Protein AF-A0A841VLI6-F1 (afdb_monomer)

pLDDT: mean 85.9, std 9.83, range [47.0, 95.19]

Solvent-accessible surface area (backbone atoms only — not comparable to full-atom values): 3245 Å² total; per-residue (Å²): 138,81,84,75,82,82,87,79,84,84,76,91,68,70,57,64,64,53,51,33,53,51,32,56,75,66,40,44,53,60,53,50,36,70,75,74,50,83,54,100,90,63,84,81,72,73,104

Mean predicted aligned error: 8.29 Å

Sequence (47 aa):
MTASPIDIRVQDIDHCGIVAGICDEMNLVEQINRLLGTHSQEIISAG

Foldseek 3Di:
DDDDDDPDDDDDDPPVVVQQVVCVVVVVVVVCCVVPNDDPPDDDGSD

Structure (mmCIF, N/CA/C/O backbone):
data_AF-A0A841VLI6-F1
#
_entry.id   AF-A0A841VLI6-F1
#
loop_
_atom_site.group_PDB
_atom_site.id
_atom_site.type_symbol
_atom_site.label_atom_id
_atom_site.label_alt_id
_atom_site.label_comp_id
_atom_site.label_asym_id
_atom_site.label_entity_id
_atom_site.label_seq_id
_atom_site.pdbx_PDB_ins_code
_atom_site.Cartn_x
_atom_site.Cartn_y
_atom_site.Cartn_z
_atom_site.occupancy
_atom_site.B_iso_or_equiv
_atom_site.auth_seq_id
_atom_site.auth_comp_id
_atom_site.auth_asym_id
_atom_site.auth_atom_id
_atom_site.pdbx_PDB_model_num
ATOM 1 N N . MET A 1 1 ? 41.377 13.419 -31.891 1.00 47.00 1 MET A N 1
ATOM 2 C CA . MET A 1 1 ? 40.711 12.211 -31.362 1.00 47.00 1 MET A CA 1
ATOM 3 C C . MET A 1 1 ? 39.532 12.679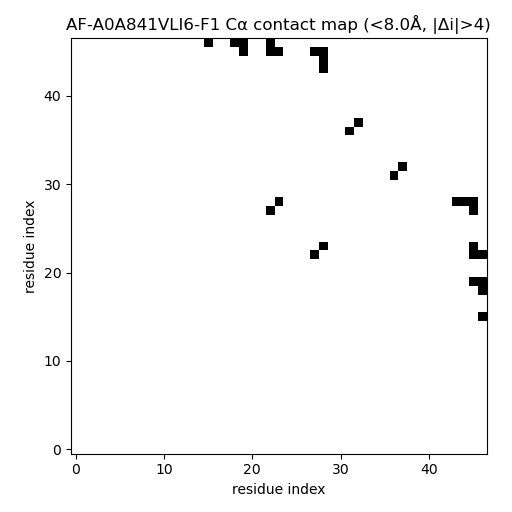 -30.529 1.00 47.00 1 MET A C 1
ATOM 5 O O . MET A 1 1 ? 39.749 13.230 -29.461 1.00 47.00 1 MET A O 1
ATOM 9 N N . THR A 1 2 ? 38.315 12.603 -31.060 1.00 56.34 2 THR A N 1
ATOM 10 C CA . THR A 1 2 ? 37.090 12.997 -30.345 1.00 56.34 2 THR A CA 1
ATOM 11 C C . THR A 1 2 ? 36.517 11.757 -29.669 1.00 56.34 2 THR A C 1
ATOM 13 O O . THR A 1 2 ? 36.291 10.758 -30.349 1.00 56.34 2 THR A O 1
ATOM 16 N N . ALA A 1 3 ? 36.335 11.796 -28.349 1.00 64.75 3 ALA A N 1
ATOM 17 C CA . ALA A 1 3 ? 35.697 10.708 -27.615 1.00 64.75 3 ALA A CA 1
ATOM 18 C C . ALA A 1 3 ? 34.264 10.506 -28.133 1.00 64.75 3 ALA A C 1
ATOM 20 O O . ALA A 1 3 ? 33.511 11.470 -28.272 1.00 64.75 3 ALA A O 1
ATOM 21 N N . SER A 1 4 ? 33.911 9.263 -28.456 1.00 71.19 4 SER A N 1
ATOM 22 C CA . SER A 1 4 ? 32.544 8.872 -28.803 1.00 71.19 4 SER A CA 1
ATOM 23 C C . SER A 1 4 ? 31.617 9.121 -27.605 1.00 71.19 4 SER A C 1
ATOM 25 O O . SER A 1 4 ? 32.049 8.906 -26.469 1.00 71.19 4 SER A O 1
ATOM 27 N N . PRO A 1 5 ? 30.367 9.571 -27.818 1.00 72.75 5 PRO A N 1
ATOM 28 C CA . PRO A 1 5 ? 29.424 9.745 -26.722 1.00 72.75 5 PRO A CA 1
ATOM 29 C C . PRO A 1 5 ? 29.195 8.396 -26.030 1.00 72.75 5 PRO A C 1
ATOM 31 O O . PRO A 1 5 ? 28.981 7.380 -26.690 1.00 72.75 5 PRO A O 1
ATOM 34 N N . ILE A 1 6 ? 29.290 8.389 -24.700 1.00 77.94 6 ILE A N 1
ATOM 35 C CA . ILE A 1 6 ? 28.935 7.228 -23.882 1.00 77.94 6 ILE A CA 1
ATOM 36 C C . ILE A 1 6 ? 27.436 7.003 -24.074 1.00 77.94 6 ILE A C 1
ATOM 38 O O . ILE A 1 6 ? 26.634 7.891 -23.792 1.00 77.94 6 ILE A O 1
ATOM 42 N N . ASP A 1 7 ? 27.076 5.830 -24.581 1.00 78.81 7 ASP A N 1
ATOM 43 C CA . ASP A 1 7 ? 25.690 5.442 -24.813 1.00 78.81 7 ASP A CA 1
ATOM 44 C C . ASP A 1 7 ? 25.048 5.087 -23.459 1.00 78.81 7 ASP A C 1
ATOM 46 O O . ASP A 1 7 ? 25.225 3.989 -22.924 1.00 78.81 7 ASP A O 1
ATOM 50 N N . ILE A 1 8 ? 24.395 6.067 -22.825 1.00 82.44 8 ILE A N 1
ATOM 51 C CA . ILE A 1 8 ? 23.748 5.899 -21.517 1.00 82.44 8 ILE A CA 1
ATOM 52 C C . ILE A 1 8 ? 22.337 5.361 -21.752 1.00 82.44 8 ILE A C 1
ATOM 54 O O . ILE A 1 8 ? 21.460 6.066 -22.248 1.00 82.44 8 ILE A O 1
ATOM 58 N N . ARG A 1 9 ? 22.102 4.105 -21.364 1.00 81.56 9 ARG A N 1
ATOM 59 C CA . ARG A 1 9 ? 20.775 3.480 -21.432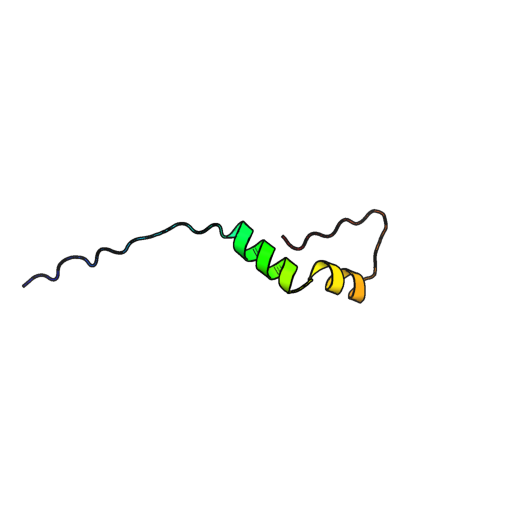 1.00 81.56 9 ARG A CA 1
ATOM 60 C C . ARG A 1 9 ? 19.967 3.872 -20.196 1.00 81.56 9 ARG A C 1
ATOM 62 O O . ARG A 1 9 ? 20.301 3.460 -19.089 1.00 81.56 9 ARG A O 1
ATOM 69 N N . VAL A 1 10 ? 18.913 4.659 -20.394 1.00 85.12 10 VAL A N 1
ATOM 70 C CA . VAL A 1 10 ? 17.930 4.997 -19.355 1.00 85.12 10 VAL A CA 1
ATOM 71 C C . VAL A 1 10 ? 16.828 3.939 -19.369 1.00 85.12 10 VAL A C 1
ATOM 73 O O . VAL A 1 10 ? 16.325 3.589 -20.436 1.00 85.12 10 VAL A O 1
ATOM 76 N N . GLN A 1 11 ? 16.477 3.414 -18.197 1.00 84.50 11 GLN A N 1
ATOM 77 C CA . GLN A 1 11 ? 15.384 2.462 -18.026 1.00 84.50 11 GLN A CA 1
ATOM 78 C C . GLN A 1 11 ? 14.431 2.973 -16.953 1.00 84.50 11 GLN A C 1
ATOM 80 O O . GLN A 1 11 ? 14.853 3.247 -15.829 1.00 84.50 11 GLN A O 1
ATOM 85 N N . ASP A 1 12 ? 13.151 3.051 -17.305 1.00 86.44 12 ASP A N 1
ATOM 86 C CA . ASP A 1 12 ? 12.090 3.280 -16.337 1.00 86.44 12 ASP A CA 1
ATOM 87 C C . ASP A 1 12 ? 11.911 2.027 -15.479 1.00 86.44 12 ASP A C 1
ATOM 89 O O . ASP A 1 12 ? 11.810 0.904 -15.984 1.00 86.44 12 ASP A O 1
ATOM 93 N N . ILE A 1 13 ? 11.894 2.234 -14.169 1.00 86.31 13 ILE A N 1
ATOM 94 C CA . ILE A 1 13 ? 11.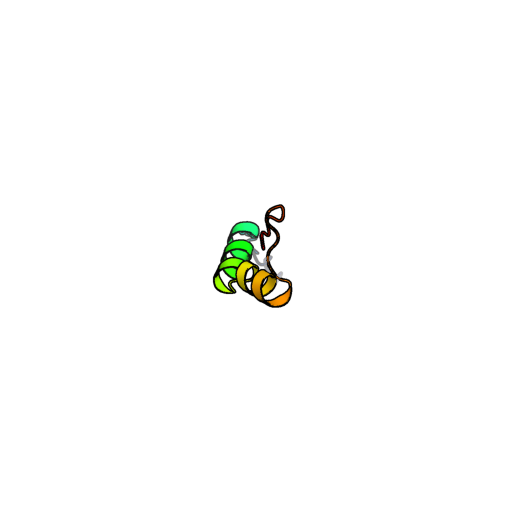609 1.198 -13.180 1.00 86.31 13 ILE A CA 1
ATOM 95 C C . ILE A 1 13 ? 10.188 1.387 -12.655 1.00 86.31 13 ILE A C 1
ATOM 97 O O . ILE A 1 13 ? 9.713 2.519 -12.540 1.00 86.31 13 ILE A O 1
ATOM 101 N N . ASP A 1 14 ? 9.522 0.285 -12.302 1.00 85.69 14 ASP A N 1
ATOM 102 C CA . ASP A 1 14 ? 8.265 0.340 -11.552 1.00 85.69 14 ASP A CA 1
ATOM 103 C C . ASP A 1 14 ? 8.546 0.811 -10.121 1.00 85.69 14 ASP A C 1
ATOM 105 O O . ASP A 1 14 ? 8.739 0.034 -9.186 1.00 85.69 14 ASP A O 1
ATOM 109 N N . HIS A 1 15 ? 8.633 2.127 -9.978 1.00 86.31 15 HIS A N 1
ATOM 110 C CA . HIS A 1 15 ? 8.917 2.790 -8.719 1.00 86.31 15 HIS A CA 1
ATOM 111 C C . HIS A 1 15 ? 7.845 2.489 -7.664 1.00 86.31 15 HIS A C 1
ATOM 113 O O . HIS A 1 15 ? 8.179 2.274 -6.502 1.00 86.31 15 HIS A O 1
ATOM 119 N N . CYS A 1 16 ? 6.569 2.454 -8.058 1.00 87.50 16 CYS A N 1
ATOM 120 C CA . CYS A 1 16 ? 5.467 2.256 -7.122 1.00 87.50 16 CYS A CA 1
ATOM 121 C C . CYS A 1 16 ? 5.474 0.839 -6.549 1.00 87.50 16 CYS A C 1
ATOM 123 O O . CYS A 1 16 ? 5.359 0.688 -5.337 1.00 87.50 16 CYS A O 1
ATOM 125 N N . GLY A 1 17 ? 5.686 -0.182 -7.386 1.00 87.62 17 GLY A N 1
ATOM 126 C CA . GLY A 1 17 ? 5.806 -1.565 -6.922 1.00 87.62 17 GLY A CA 1
ATOM 127 C C . GLY A 1 17 ? 6.991 -1.773 -5.973 1.00 87.62 17 GLY A C 1
ATOM 128 O O . GLY A 1 17 ? 6.864 -2.467 -4.967 1.00 87.62 17 GLY A O 1
ATOM 129 N N . ILE A 1 18 ? 8.126 -1.121 -6.247 1.00 90.69 18 ILE A N 1
ATOM 130 C CA . ILE A 1 18 ? 9.314 -1.181 -5.381 1.00 90.69 18 ILE A CA 1
ATOM 131 C C . ILE A 1 18 ? 9.037 -0.520 -4.026 1.00 90.69 18 ILE A 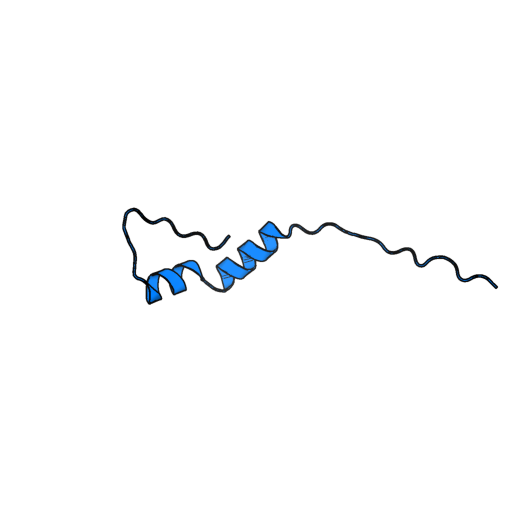C 1
ATOM 133 O O . ILE A 1 18 ? 9.320 -1.112 -2.987 1.00 90.69 18 ILE A O 1
ATOM 137 N N . VAL A 1 19 ? 8.473 0.690 -4.023 1.00 91.12 19 VAL A N 1
ATOM 138 C CA . VAL A 1 19 ? 8.166 1.412 -2.780 1.00 91.12 19 VAL A CA 1
ATOM 139 C C . VAL A 1 19 ? 7.104 0.676 -1.966 1.00 91.12 19 VAL A C 1
ATOM 141 O O . VAL A 1 19 ? 7.289 0.517 -0.764 1.00 91.12 19 VAL A O 1
ATOM 144 N N . ALA A 1 20 ? 6.051 0.157 -2.604 1.00 90.19 20 ALA A N 1
ATOM 145 C CA . ALA A 1 20 ? 5.027 -0.639 -1.931 1.00 90.19 20 ALA A CA 1
ATOM 146 C C . ALA A 1 20 ? 5.626 -1.898 -1.285 1.00 90.19 20 ALA A C 1
ATOM 148 O O . ALA A 1 20 ? 5.386 -2.153 -0.109 1.00 90.19 20 ALA A O 1
ATOM 149 N N . GLY A 1 21 ? 6.488 -2.625 -2.008 1.00 90.75 21 GLY A N 1
ATOM 150 C CA . GLY A 1 21 ? 7.175 -3.801 -1.468 1.00 90.75 21 GLY A CA 1
ATOM 151 C C . GLY A 1 21 ? 8.059 -3.485 -0.256 1.00 90.75 21 GLY A C 1
ATOM 152 O O . GLY A 1 21 ? 8.053 -4.233 0.718 1.00 90.75 21 GLY A O 1
ATOM 153 N N . ILE A 1 22 ? 8.772 -2.353 -0.277 1.00 92.88 22 ILE A N 1
ATOM 154 C CA . ILE A 1 22 ? 9.579 -1.896 0.867 1.00 92.88 22 ILE A CA 1
ATOM 155 C C . ILE A 1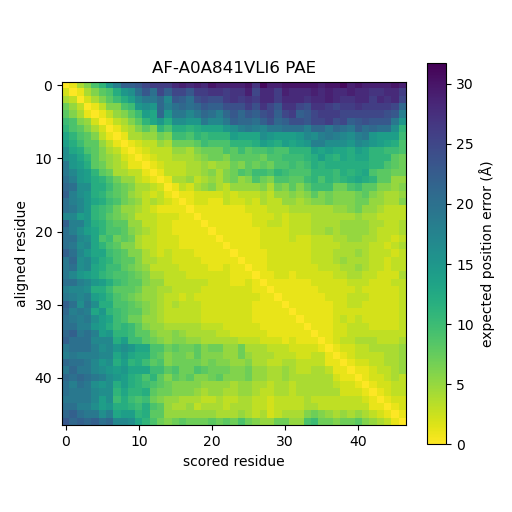 22 ? 8.682 -1.533 2.059 1.00 92.88 22 ILE A C 1
ATOM 157 O O . ILE A 1 22 ? 8.966 -1.928 3.189 1.00 92.88 22 ILE A O 1
ATOM 161 N N . CYS A 1 23 ? 7.597 -0.790 1.827 1.00 92.12 23 CYS A N 1
ATOM 162 C CA . CYS A 1 23 ? 6.650 -0.403 2.873 1.00 92.12 23 CYS A CA 1
ATOM 163 C C . CYS A 1 23 ? 5.988 -1.619 3.541 1.00 92.12 23 CYS A C 1
ATOM 165 O O . CYS A 1 23 ? 5.822 -1.626 4.767 1.00 92.12 23 CYS A O 1
ATOM 167 N N . ASP A 1 24 ? 5.662 -2.644 2.751 1.00 91.12 24 ASP A N 1
ATOM 168 C CA . ASP A 1 24 ? 5.113 -3.913 3.228 1.00 91.12 24 ASP A CA 1
ATOM 169 C C . ASP A 1 24 ? 6.144 -4.703 4.044 1.00 91.12 24 ASP A C 1
ATOM 171 O O . ASP A 1 24 ? 5.833 -5.162 5.143 1.00 91.12 24 ASP A O 1
ATOM 175 N N . GLU A 1 25 ? 7.393 -4.811 3.574 1.00 95.19 25 GLU A N 1
ATOM 176 C CA . GLU A 1 25 ? 8.469 -5.505 4.301 1.00 95.19 25 GLU A CA 1
ATOM 177 C C . GLU A 1 25 ? 8.788 -4.826 5.644 1.00 95.19 25 GLU A C 1
ATOM 179 O O . GLU A 1 25 ? 9.035 -5.488 6.655 1.00 95.19 25 GLU A O 1
ATOM 184 N N . MET A 1 26 ? 8.712 -3.495 5.686 1.00 93.94 26 MET A N 1
ATOM 185 C CA . MET A 1 26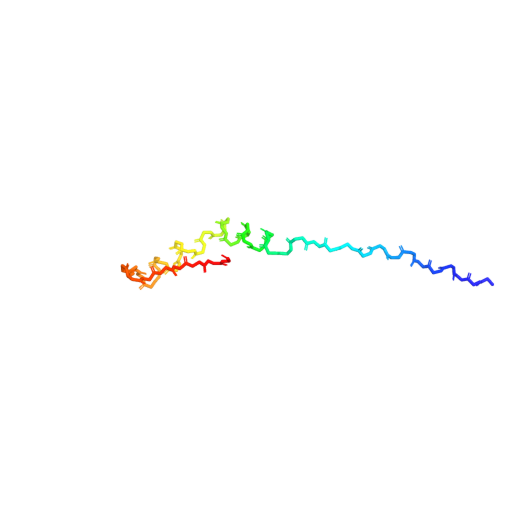 ? 8.842 -2.706 6.913 1.00 93.94 26 MET A CA 1
ATOM 186 C C . MET A 1 26 ? 7.605 -2.783 7.816 1.00 93.94 26 MET A C 1
ATOM 188 O O . MET A 1 26 ? 7.649 -2.308 8.953 1.00 93.94 26 MET A O 1
ATOM 192 N N . ASN A 1 27 ? 6.505 -3.359 7.336 1.00 93.19 27 ASN A N 1
ATOM 193 C CA . ASN A 1 27 ? 5.259 -3.528 8.068 1.00 93.19 27 ASN A CA 1
ATOM 194 C C . ASN A 1 27 ? 4.730 -2.206 8.665 1.00 93.19 27 ASN A C 1
ATOM 196 O O . ASN A 1 27 ? 4.328 -2.107 9.830 1.00 93.19 27 ASN A O 1
ATOM 200 N N . LEU A 1 28 ? 4.804 -1.135 7.865 1.00 93.94 28 LEU A N 1
ATOM 201 C CA .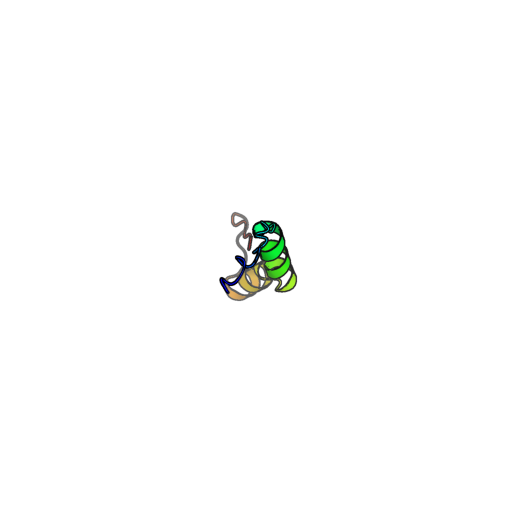 LEU A 1 28 ? 4.546 0.234 8.322 1.00 93.94 28 LEU A CA 1
ATOM 202 C C . LEU A 1 28 ? 3.113 0.427 8.820 1.00 93.94 28 LEU A C 1
ATOM 204 O O . LEU A 1 28 ? 2.903 1.111 9.819 1.00 93.94 28 LEU A O 1
ATOM 208 N N . VAL A 1 29 ? 2.136 -0.210 8.170 1.00 92.06 29 VAL A N 1
ATOM 209 C CA . VAL A 1 29 ? 0.725 -0.137 8.577 1.00 92.06 29 VAL A CA 1
ATOM 210 C C . VAL A 1 29 ? 0.540 -0.676 10.000 1.00 92.06 29 VAL A C 1
ATOM 212 O O . VAL A 1 29 ? -0.126 -0.044 10.821 1.00 92.06 29 VAL A O 1
ATOM 215 N N . GLU A 1 30 ? 1.176 -1.798 10.345 1.00 92.75 30 GLU A N 1
ATOM 216 C CA . GLU A 1 30 ? 1.126 -2.344 11.706 1.00 92.75 30 GLU A CA 1
ATOM 217 C C . GLU A 1 30 ? 1.847 -1.454 12.719 1.00 92.75 30 GLU A C 1
ATOM 219 O O . GLU A 1 30 ? 1.372 -1.291 13.845 1.00 92.75 30 GLU A O 1
ATOM 224 N N . GLN A 1 31 ? 2.978 -0.853 12.340 1.00 94.38 31 GLN A N 1
ATOM 225 C CA . GLN A 1 31 ? 3.691 0.081 13.212 1.00 94.38 31 GLN A CA 1
ATOM 226 C C . GLN A 1 31 ? 2.850 1.324 13.523 1.00 94.38 31 GLN A C 1
ATOM 228 O O . GLN A 1 31 ? 2.770 1.731 14.683 1.00 94.38 31 GLN A O 1
ATOM 233 N N . ILE A 1 32 ? 2.179 1.892 12.520 1.00 91.44 32 ILE A N 1
ATOM 234 C CA . ILE A 1 32 ? 1.292 3.048 12.697 1.00 91.44 32 ILE A CA 1
ATOM 235 C C . ILE A 1 32 ? 0.134 2.679 13.630 1.00 91.44 32 ILE A C 1
ATOM 237 O O . ILE A 1 32 ? -0.078 3.358 14.635 1.00 91.44 32 ILE A O 1
ATOM 241 N N . ASN A 1 33 ? -0.541 1.557 13.364 1.00 93.31 33 ASN A N 1
ATOM 242 C CA . ASN A 1 33 ? -1.634 1.059 14.202 1.00 93.31 33 ASN A CA 1
ATOM 243 C C . ASN A 1 33 ? -1.194 0.791 15.650 1.00 93.31 33 ASN A C 1
ATOM 245 O O . ASN A 1 33 ? -1.946 1.032 16.592 1.00 93.31 33 ASN A O 1
ATOM 249 N N . ARG A 1 34 ? 0.039 0.316 15.858 1.00 93.88 34 ARG A N 1
ATOM 250 C CA . ARG A 1 34 ? 0.597 0.100 17.200 1.00 93.88 34 ARG A CA 1
ATOM 251 C C . ARG A 1 34 ? 0.832 1.411 17.951 1.00 93.88 34 ARG A C 1
ATOM 253 O O . ARG A 1 34 ? 0.642 1.445 19.163 1.00 93.88 34 ARG A O 1
ATOM 260 N N . LEU A 1 35 ? 1.293 2.454 17.261 1.00 94.31 35 LEU A N 1
ATOM 261 C CA . LEU A 1 35 ? 1.661 3.734 17.874 1.00 94.31 35 LEU A CA 1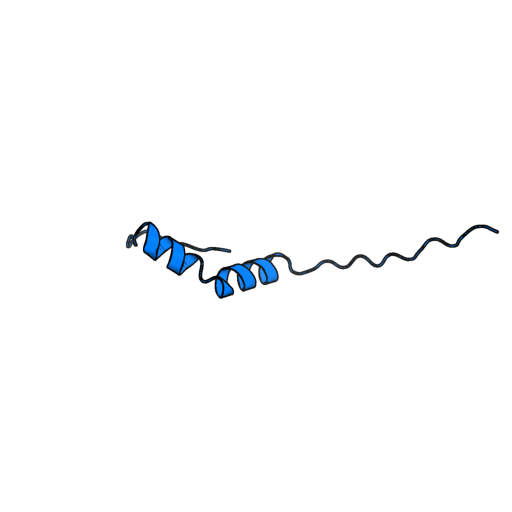
ATOM 262 C C . LEU A 1 35 ? 0.455 4.647 18.107 1.00 94.31 35 LEU A C 1
ATOM 264 O O . LEU A 1 35 ? 0.401 5.332 19.126 1.00 94.31 35 LEU A O 1
ATOM 268 N N . LEU A 1 36 ? -0.489 4.668 17.167 1.00 90.88 36 LEU A N 1
ATOM 269 C CA . LEU A 1 36 ? -1.626 5.592 17.171 1.00 90.88 36 LEU A CA 1
ATOM 270 C C . LEU A 1 36 ? -2.942 4.925 17.596 1.00 90.88 36 LEU A C 1
ATOM 272 O O . LEU A 1 36 ? -3.895 5.620 17.945 1.00 90.88 36 LEU A O 1
ATOM 276 N N . GLY A 1 37 ? -2.983 3.591 17.625 1.00 89.00 37 GLY A N 1
ATOM 277 C CA . GLY A 1 37 ? -4.211 2.821 17.782 1.00 89.00 37 GLY A CA 1
ATOM 278 C C . GLY A 1 37 ? -4.906 2.574 16.441 1.00 89.00 37 GLY A C 1
ATOM 279 O O . GLY A 1 37 ? -4.429 2.980 15.387 1.00 89.00 37 GLY A O 1
ATOM 280 N N . THR A 1 38 ? -6.040 1.876 16.490 1.00 91.31 38 THR A N 1
ATOM 281 C CA . THR A 1 38 ? -6.851 1.531 15.313 1.00 91.31 38 THR A CA 1
ATOM 282 C C . THR A 1 38 ? -8.243 2.134 15.448 1.00 91.31 38 THR A C 1
ATOM 284 O O . THR A 1 38 ? -8.873 1.969 16.497 1.00 91.31 38 THR A O 1
ATOM 287 N N . HIS A 1 39 ? -8.769 2.745 14.387 1.00 91.75 39 HIS A N 1
ATOM 288 C CA . HIS A 1 39 ? -10.155 3.208 14.333 1.00 91.75 39 HIS A CA 1
ATOM 289 C C . HIS A 1 39 ? -10.943 2.459 13.250 1.00 91.75 39 HIS A C 1
ATOM 291 O O . HIS A 1 39 ? -10.460 2.258 12.143 1.00 91.75 39 HIS A O 1
ATOM 297 N N . SER A 1 40 ? -12.183 2.053 13.538 1.00 88.56 40 SER A N 1
ATOM 298 C CA . SER A 1 40 ? -12.979 1.190 12.641 1.00 88.56 40 SER A CA 1
ATOM 299 C C . SER A 1 40 ? -13.372 1.840 11.310 1.00 88.56 40 SER A C 1
ATOM 301 O O . SER A 1 40 ? -13.738 1.141 10.370 1.00 88.56 40 SER A O 1
ATOM 303 N N . GLN A 1 41 ? -13.314 3.169 11.233 1.00 92.38 41 GLN A N 1
ATOM 304 C CA . GLN A 1 41 ? -13.552 3.934 10.004 1.00 92.38 41 GLN A CA 1
ATOM 305 C C . GLN A 1 41 ? -12.254 4.345 9.293 1.00 92.38 41 GLN A C 1
ATOM 307 O O . GLN A 1 41 ? -12.318 5.016 8.266 1.00 92.38 41 GLN A O 1
ATOM 312 N N . GLU A 1 42 ? -11.091 3.995 9.844 1.00 88.06 42 GLU A N 1
ATOM 313 C CA . GLU A 1 42 ? -9.791 4.363 9.294 1.00 88.06 42 GLU A CA 1
ATOM 314 C C . GLU A 1 42 ? -9.202 3.193 8.503 1.00 88.06 42 GLU A C 1
ATOM 316 O O . GLU A 1 42 ? -9.115 2.066 8.989 1.00 88.06 42 GLU A O 1
ATOM 321 N N . ILE A 1 43 ? -8.807 3.475 7.264 1.00 86.62 43 ILE A N 1
ATOM 322 C CA . ILE A 1 43 ? -8.094 2.537 6.401 1.00 86.62 43 ILE A CA 1
ATOM 323 C C . ILE A 1 43 ? -6.730 3.159 6.130 1.00 86.62 43 ILE A C 1
ATOM 325 O O . ILE A 1 43 ? -6.638 4.197 5.475 1.00 86.62 43 ILE A O 1
ATOM 329 N N . ILE A 1 44 ? -5.683 2.531 6.657 1.00 87.56 44 ILE A N 1
ATOM 330 C CA . ILE A 1 44 ? -4.298 2.976 6.498 1.00 87.56 44 ILE A CA 1
ATOM 331 C C . ILE A 1 44 ? -3.653 2.157 5.379 1.00 87.56 44 ILE A C 1
ATOM 333 O O . ILE A 1 44 ? -3.682 0.929 5.424 1.00 87.56 44 ILE A O 1
ATOM 337 N N . SER A 1 45 ? -3.048 2.842 4.406 1.00 86.06 45 SER A N 1
ATOM 338 C CA . SER A 1 45 ? -2.155 2.250 3.402 1.00 86.06 45 SER A CA 1
ATOM 339 C C . SER A 1 45 ? -0.809 2.960 3.458 1.00 86.06 45 SER A C 1
ATOM 341 O O . SER A 1 45 ? -0.769 4.185 3.588 1.00 86.06 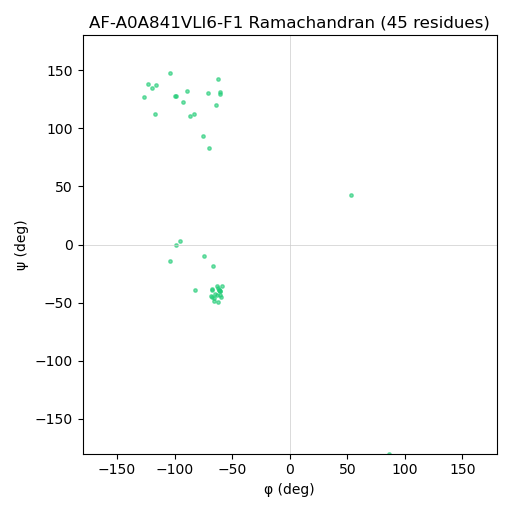45 SER A O 1
ATOM 343 N N . ALA A 1 46 ? 0.287 2.207 3.373 1.00 81.94 46 ALA A N 1
ATOM 344 C CA . ALA A 1 46 ? 1.648 2.753 3.363 1.00 81.94 46 ALA A CA 1
ATOM 345 C C . ALA A 1 46 ? 2.220 2.941 1.941 1.00 81.94 46 ALA A C 1
ATOM 347 O O . ALA A 1 46 ? 3.369 3.356 1.788 1.00 81.94 46 ALA A O 1
ATOM 348 N N . GLY A 1 47 ? 1.416 2.651 0.918 1.00 73.88 47 GLY A N 1
ATOM 349 C CA . GLY A 1 47 ? 1.728 2.734 -0.508 1.00 73.88 47 GLY A CA 1
ATOM 350 C C . GLY A 1 47 ? 0.528 2.306 -1.333 1.00 73.88 47 GLY A C 1
ATOM 351 O O . GLY A 1 47 ? -0.315 1.570 -0.769 1.00 73.88 47 GLY A O 1
#

Radius of gyration: 20.39 Å; Cα contacts (8 Å, |Δi|>4): 15; chains: 1; bounding box: 54×18×49 Å

Secondary structure (DSSP, 8-state):
-PPPPP--------HHHHHHHHHHHTTHHHHHHHHH---TT------